Protein AF-A0A8H7UWN8-F1 (afdb_monomer_lite)

Sequence (101 aa):
MGISSNGNYSKLAEENNGFSRDRYGEIFSSFFRAAASTKAVDLGMSFETVKDHANWSQNSSTFENYYYRPRDQHARDREITQTFWRRYQEQNHIWSRSRAN

Organism: NCBI:txid64648

pLDDT: mean 72.74, std 20.0, range [33.0, 93.56]

Radius of gyration: 23.2 Å; chains: 1; bounding box: 34×25×85 Å

Secondary structure (DSSP, 8-state):
-PPP----SSTTTGGGTTS-TTTSHHHHHHHHHHHHHHHHHHTT--HHHHHHHTT--TT-SHIIIII---TTHHHHHHHHHHHHHHHHHHHHHHHHHTT--

Foldseek 3Di:
DDDDDDDDPPPVVPVVPPDDCPVCVVVVVLQVQLVVLQVCVVVPDDPVVSCVVVVHDPPDCCCVPRRHDHPPPVVVVVVVVVVVVVVVVVVVVVVVVVVVD

Structure (mmCIF, N/CA/C/O backbone):
data_AF-A0A8H7UWN8-F1
#
_entry.id   AF-A0A8H7UWN8-F1
#
loop_
_atom_site.group_PDB
_atom_site.id
_atom_site.type_symbol
_atom_site.label_atom_id
_atom_site.label_alt_id
_atom_site.label_comp_id
_atom_site.label_asym_id
_atom_site.label_entity_id
_atom_site.label_seq_id
_atom_site.pdbx_PDB_ins_code
_atom_site.Cartn_x
_atom_site.Cartn_y
_atom_site.Cartn_z
_atom_site.occupancy
_atom_site.B_iso_or_equiv
_atom_site.auth_seq_id
_atom_site.auth_comp_id
_atom_site.auth_asym_id
_atom_site.auth_atom_id
_atom_site.pdbx_PDB_model_num
ATOM 1 N N . MET A 1 1 ? -15.290 -9.315 37.681 1.00 33.00 1 MET A N 1
ATOM 2 C CA . MET A 1 1 ? -14.356 -10.462 37.649 1.00 33.00 1 MET A CA 1
ATOM 3 C C . MET A 1 1 ? -13.844 -10.581 36.227 1.00 33.00 1 MET A C 1
ATOM 5 O O . MET A 1 1 ? -14.655 -10.591 35.311 1.00 33.00 1 MET A O 1
ATOM 9 N N . GLY A 1 2 ? -12.526 -10.456 36.067 1.00 34.38 2 GLY A N 1
ATOM 10 C CA . GLY A 1 2 ? -11.849 -10.175 34.801 1.00 34.38 2 GLY A CA 1
ATOM 11 C C . GLY A 1 2 ? -11.762 -11.370 33.854 1.00 34.38 2 GLY A C 1
ATOM 12 O O . GLY A 1 2 ? -11.823 -12.524 34.265 1.00 34.38 2 GLY A O 1
ATOM 13 N N . ILE A 1 3 ? -11.637 -11.029 32.577 1.00 33.44 3 ILE A N 1
ATOM 14 C CA . ILE A 1 3 ? -11.629 -11.904 31.408 1.00 33.44 3 ILE A CA 1
ATOM 15 C C . ILE A 1 3 ? -10.360 -12.767 31.424 1.00 33.44 3 ILE A C 1
ATOM 17 O O . ILE A 1 3 ? -9.246 -12.248 31.448 1.00 33.44 3 ILE A O 1
ATOM 21 N N . SER A 1 4 ? -10.546 -14.087 31.405 1.00 36.12 4 SER A N 1
ATOM 22 C CA . SER A 1 4 ? -9.493 -15.072 31.155 1.00 36.12 4 SER A CA 1
ATOM 23 C C . SER A 1 4 ? -9.163 -15.079 29.662 1.00 36.12 4 SER A C 1
ATOM 25 O O . SER A 1 4 ? -10.051 -15.296 28.839 1.00 36.12 4 SER A O 1
ATOM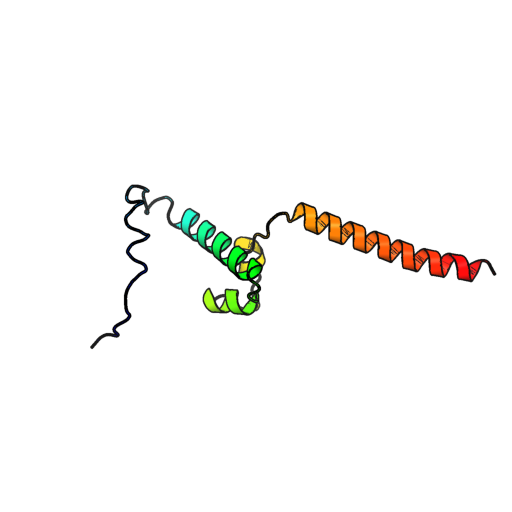 27 N N . SER A 1 5 ? -7.898 -14.856 29.304 1.00 37.81 5 SER A N 1
ATOM 28 C CA . SER A 1 5 ? -7.395 -15.206 27.976 1.00 37.81 5 SER A CA 1
ATOM 29 C C . SER A 1 5 ? -6.082 -15.966 28.123 1.00 37.81 5 SER A C 1
ATOM 31 O O . SER A 1 5 ? -5.146 -15.526 28.789 1.00 37.81 5 SER A O 1
ATOM 33 N N . ASN A 1 6 ? -6.112 -17.178 27.573 1.00 34.12 6 ASN A N 1
ATOM 34 C CA . ASN A 1 6 ? -5.080 -18.196 27.641 1.00 34.12 6 ASN A CA 1
ATOM 35 C C . ASN A 1 6 ? -3.762 -17.730 27.022 1.00 34.12 6 ASN A C 1
ATOM 37 O O . ASN A 1 6 ? -3.730 -16.970 26.057 1.00 34.12 6 ASN A O 1
ATOM 41 N N . GLY A 1 7 ? -2.682 -18.228 27.621 1.00 47.28 7 GLY A N 1
ATOM 42 C CA . GLY A 1 7 ? -1.313 -17.855 27.328 1.00 47.28 7 GLY A CA 1
ATOM 43 C C . GLY A 1 7 ? -0.741 -18.382 26.013 1.00 47.28 7 GLY A C 1
ATOM 44 O O . GLY A 1 7 ? -1.408 -19.033 25.213 1.00 47.28 7 GLY A O 1
ATOM 45 N N . ASN A 1 8 ? 0.563 -18.109 25.898 1.00 40.34 8 ASN A N 1
ATOM 46 C CA . ASN A 1 8 ? 1.520 -18.474 24.845 1.00 40.34 8 ASN A CA 1
ATOM 47 C C . ASN A 1 8 ? 1.979 -17.357 23.894 1.00 40.34 8 ASN A C 1
ATOM 49 O O . ASN A 1 8 ? 2.284 -17.623 22.738 1.00 40.34 8 ASN A O 1
ATOM 53 N N . TYR A 1 9 ? 2.185 -16.140 24.408 1.00 38.53 9 TYR A N 1
ATOM 54 C CA . TYR A 1 9 ? 3.128 -15.188 23.787 1.00 38.53 9 TYR A CA 1
ATOM 55 C C . TYR A 1 9 ? 4.330 -14.837 24.680 1.00 38.53 9 TYR A C 1
ATOM 57 O O . TYR A 1 9 ? 5.284 -14.219 24.218 1.00 38.53 9 TYR A O 1
ATOM 65 N N . SER A 1 10 ? 4.334 -15.270 25.944 1.00 42.28 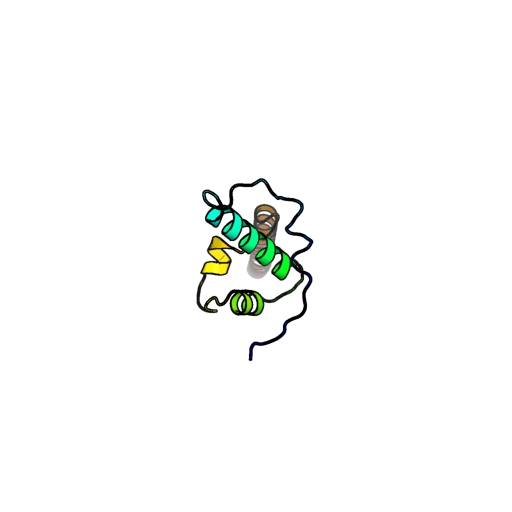10 SER A N 1
ATOM 66 C CA . SER A 1 10 ? 5.378 -14.940 26.922 1.00 42.28 10 SER A CA 1
ATOM 67 C C . SER A 1 10 ? 6.685 -15.719 26.734 1.00 42.28 10 SER A C 1
ATOM 69 O O . SER A 1 10 ? 7.738 -15.213 27.099 1.00 42.28 10 SER A O 1
ATOM 71 N N . LYS A 1 11 ? 6.661 -16.903 26.108 1.00 40.69 11 LYS A N 1
ATOM 72 C CA . LYS A 1 11 ? 7.847 -17.778 26.041 1.00 40.69 11 LYS A CA 1
ATOM 73 C C . LYS A 1 11 ? 8.843 -17.438 24.922 1.00 4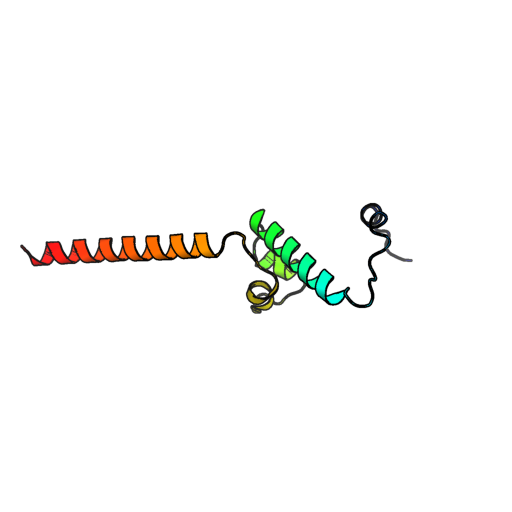0.69 11 LYS A C 1
ATOM 75 O O . LYS A 1 11 ? 9.991 -17.847 24.994 1.00 40.69 11 LYS A O 1
ATOM 80 N N . LEU A 1 12 ? 8.440 -16.654 23.918 1.00 43.31 12 LEU A N 1
ATOM 81 C CA . LEU A 1 12 ? 9.353 -16.155 22.874 1.00 43.31 12 LEU A CA 1
ATOM 82 C C . LEU A 1 12 ? 10.028 -14.826 23.262 1.00 43.31 12 LEU A C 1
ATOM 84 O O . LEU A 1 12 ? 10.903 -14.344 22.547 1.00 43.31 12 LEU A O 1
ATOM 88 N N . ALA A 1 13 ? 9.616 -14.222 24.381 1.00 43.97 13 ALA A N 1
ATOM 89 C CA . ALA A 1 13 ? 10.121 -12.930 24.838 1.00 43.97 13 ALA A CA 1
ATOM 90 C C . ALA A 1 13 ? 11.267 -13.043 25.863 1.00 43.97 13 ALA A C 1
ATOM 92 O O . ALA A 1 13 ? 11.988 -12.067 26.057 1.00 43.97 13 ALA A O 1
ATOM 93 N N . GLU A 1 14 ? 11.457 -14.203 26.502 1.00 44.84 14 GLU A N 1
ATOM 94 C CA . GLU A 1 14 ? 12.419 -14.371 27.605 1.00 44.84 14 GLU A CA 1
ATOM 95 C C . GLU A 1 14 ? 13.879 -14.561 27.149 1.00 44.84 14 GLU A C 1
ATOM 97 O O . GLU A 1 14 ? 14.792 -14.247 27.909 1.00 44.84 14 GLU A O 1
ATOM 102 N N . GLU A 1 15 ? 14.139 -14.973 25.901 1.00 42.53 15 GLU A N 1
ATOM 103 C CA . GLU A 1 15 ? 15.515 -15.192 25.404 1.00 42.53 15 GLU A CA 1
ATOM 104 C C . GLU A 1 15 ? 16.250 -13.912 24.953 1.00 42.53 15 GLU A C 1
ATOM 106 O O . GLU A 1 15 ? 17.443 -13.959 24.672 1.00 42.53 15 GLU A O 1
ATOM 111 N N . ASN A 1 16 ? 15.598 -12.741 24.946 1.00 44.00 16 ASN A N 1
ATOM 112 C CA . ASN A 1 16 ? 16.211 -11.468 24.520 1.00 44.00 16 ASN A CA 1
ATOM 113 C C . ASN A 1 16 ? 16.415 -10.464 25.676 1.00 44.00 16 ASN A C 1
ATOM 115 O O . ASN A 1 16 ? 16.390 -9.245 25.475 1.00 44.00 16 ASN A O 1
ATOM 119 N N . ASN A 1 17 ? 16.615 -10.973 26.897 1.00 47.84 17 ASN A N 1
ATOM 120 C CA . ASN A 1 17 ? 16.661 -10.240 28.173 1.00 47.84 17 ASN A CA 1
ATOM 121 C C . ASN A 1 17 ? 17.914 -9.352 28.392 1.00 47.84 17 ASN A C 1
ATOM 123 O O . ASN A 1 17 ? 18.552 -9.389 29.442 1.00 47.84 17 ASN A O 1
ATOM 127 N N . GLY A 1 18 ? 18.266 -8.505 27.421 1.00 45.31 18 GLY A N 1
ATOM 128 C CA . GLY A 1 18 ? 19.345 -7.520 27.582 1.00 45.31 18 GLY A CA 1
ATOM 129 C C . GLY A 1 18 ? 19.233 -6.246 26.744 1.00 45.31 18 GLY A C 1
ATOM 130 O O . GLY A 1 18 ? 20.063 -5.351 26.890 1.00 45.31 18 GLY A O 1
ATOM 131 N N . PHE A 1 19 ? 18.232 -6.120 25.867 1.00 49.09 19 PHE A N 1
ATOM 132 C CA . PHE A 1 19 ? 18.137 -4.967 24.972 1.00 49.09 19 PHE A CA 1
ATOM 133 C C . PHE A 1 19 ? 17.255 -3.864 25.585 1.00 49.09 19 PHE A C 1
ATOM 135 O O . PHE A 1 19 ? 16.036 -4.006 25.655 1.00 49.09 19 PHE A O 1
ATOM 142 N N . SER A 1 20 ? 17.888 -2.785 26.070 1.00 46.44 20 SER A N 1
ATOM 143 C CA . SER A 1 20 ? 17.255 -1.627 26.735 1.00 46.44 20 SER A CA 1
ATOM 144 C C . SER A 1 20 ? 16.026 -1.126 25.959 1.00 46.44 20 SER A C 1
ATOM 146 O O . SER A 1 20 ? 16.118 -0.581 24.856 1.00 46.44 20 SER A O 1
ATOM 148 N N . ARG A 1 21 ? 14.858 -1.354 26.567 1.00 52.88 21 ARG A N 1
ATOM 149 C CA . ARG A 1 21 ? 13.502 -1.147 26.030 1.00 52.88 21 ARG A CA 1
ATOM 150 C C . ARG A 1 21 ? 13.096 0.329 25.952 1.00 52.88 21 ARG A C 1
ATOM 152 O O . ARG A 1 21 ? 12.111 0.674 25.312 1.00 52.88 21 ARG A O 1
ATOM 159 N N . ASP A 1 22 ? 13.865 1.183 26.600 1.00 56.78 22 ASP A N 1
ATOM 160 C CA . ASP A 1 22 ? 13.492 2.506 27.088 1.00 56.78 22 ASP A CA 1
ATOM 161 C C . ASP A 1 22 ? 14.086 3.648 26.246 1.00 56.78 22 ASP A C 1
ATOM 163 O O . ASP A 1 22 ? 13.550 4.750 26.251 1.00 56.78 22 ASP A O 1
ATOM 167 N N . ARG A 1 23 ? 15.121 3.378 25.433 1.00 52.12 23 ARG A N 1
ATOM 168 C CA . ARG A 1 23 ? 15.686 4.361 24.479 1.00 52.12 23 ARG A CA 1
ATOM 169 C C . ARG A 1 23 ? 15.480 4.033 23.004 1.00 52.12 23 ARG A C 1
ATOM 171 O O . ARG A 1 23 ? 15.543 4.927 22.171 1.00 52.12 23 ARG A O 1
ATOM 178 N N . TYR A 1 24 ? 15.203 2.773 22.679 1.00 50.66 24 TYR A N 1
ATOM 179 C CA . TYR A 1 24 ? 15.013 2.320 21.297 1.00 50.66 24 TYR A CA 1
ATOM 180 C C . TYR A 1 24 ? 13.651 1.655 21.061 1.00 50.66 24 TYR A C 1
ATOM 182 O O . TYR A 1 24 ? 13.366 1.225 19.943 1.00 50.66 24 TYR A O 1
ATOM 190 N N . GLY A 1 25 ? 12.791 1.586 22.084 1.00 58.59 25 GLY A N 1
ATOM 191 C CA . GLY A 1 25 ? 11.502 0.892 22.015 1.00 58.59 25 GLY A CA 1
ATOM 192 C C . GLY A 1 25 ? 10.591 1.394 20.893 1.00 58.59 25 GLY A C 1
ATOM 193 O O . GLY A 1 25 ? 9.944 0.591 20.223 1.00 58.59 25 GLY A O 1
ATOM 194 N N . GLU A 1 26 ? 10.595 2.699 20.618 1.00 60.34 26 GLU A N 1
ATOM 195 C CA . GLU A 1 26 ? 9.769 3.305 19.564 1.00 60.34 26 GLU A CA 1
ATOM 196 C C . GLU A 1 26 ? 10.255 2.949 18.150 1.00 60.34 26 GLU A C 1
ATOM 198 O O . GLU A 1 26 ? 9.456 2.593 17.275 1.00 60.34 26 GLU A O 1
ATOM 203 N N . ILE A 1 27 ? 11.575 2.975 17.941 1.00 65.75 27 ILE A N 1
ATOM 204 C CA . ILE A 1 27 ? 12.205 2.646 16.655 1.00 65.75 27 ILE A CA 1
ATOM 205 C C . ILE A 1 27 ? 12.012 1.157 16.350 1.00 65.75 27 ILE A C 1
ATOM 207 O O . ILE A 1 27 ? 11.587 0.794 15.251 1.00 65.75 27 ILE A O 1
ATOM 211 N N . PHE A 1 28 ? 12.245 0.290 17.340 1.00 71.00 28 PHE A N 1
ATOM 212 C CA . PHE A 1 28 ? 12.051 -1.152 17.181 1.00 71.00 28 PHE A CA 1
ATOM 213 C C . PHE A 1 28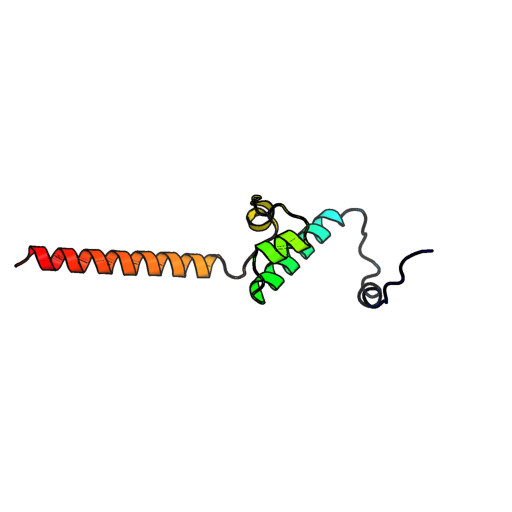 ? 10.577 -1.515 16.974 1.00 71.00 28 PHE A C 1
ATOM 215 O O . PHE A 1 28 ? 10.273 -2.322 16.097 1.00 71.00 28 PHE A O 1
ATOM 222 N N . SER A 1 29 ? 9.648 -0.890 17.706 1.00 76.69 29 SER A N 1
ATOM 223 C CA . SER A 1 29 ? 8.203 -1.106 17.530 1.00 76.69 29 SER A CA 1
ATOM 224 C C . SER A 1 29 ? 7.748 -0.783 16.104 1.00 76.69 29 SER A C 1
ATOM 226 O O . SER A 1 29 ? 7.047 -1.580 15.475 1.00 76.69 29 SER A O 1
ATOM 228 N N . SER A 1 30 ? 8.204 0.344 15.552 1.00 78.81 30 SER A N 1
ATOM 229 C CA . SER A 1 30 ? 7.861 0.759 14.187 1.00 78.81 30 SER A CA 1
ATOM 230 C C . SER A 1 30 ? 8.417 -0.205 13.136 1.00 78.81 30 SER A C 1
ATOM 232 O O . SER A 1 30 ? 7.713 -0.575 12.195 1.00 78.81 30 SER A O 1
ATOM 234 N N . PHE A 1 31 ? 9.652 -0.678 13.330 1.00 82.81 31 PHE A N 1
ATOM 235 C CA . PHE A 1 31 ? 10.278 -1.664 12.450 1.00 82.81 31 PHE A CA 1
ATOM 236 C C . PHE A 1 31 ? 9.537 -3.009 12.456 1.00 82.81 31 PHE A C 1
ATOM 238 O O . PHE A 1 31 ? 9.236 -3.548 11.390 1.00 82.81 31 PHE A O 1
ATOM 245 N N . PHE A 1 32 ? 9.177 -3.534 13.632 1.00 85.00 32 PHE A N 1
ATOM 246 C CA . PHE A 1 32 ? 8.418 -4.785 13.730 1.00 85.00 32 PHE A CA 1
ATOM 247 C C . PHE A 1 32 ? 7.023 -4.666 13.124 1.00 85.00 32 PHE A C 1
ATOM 249 O O . PHE A 1 32 ? 6.597 -5.569 12.405 1.00 85.00 32 PHE A O 1
ATOM 256 N N . ARG A 1 33 ? 6.331 -3.542 13.352 1.00 84.88 33 ARG A N 1
ATOM 257 C CA . ARG A 1 33 ? 5.039 -3.265 12.710 1.00 84.88 33 ARG A CA 1
ATOM 258 C C . ARG A 1 33 ? 5.165 -3.271 11.193 1.00 84.88 33 ARG A C 1
ATOM 260 O O . ARG A 1 33 ? 4.309 -3.855 10.535 1.00 84.88 33 ARG A O 1
ATOM 267 N N . ALA A 1 34 ? 6.232 -2.687 10.646 1.00 85.50 34 ALA A N 1
ATOM 268 C CA . ALA A 1 34 ? 6.466 -2.666 9.207 1.00 85.50 34 ALA A CA 1
ATOM 269 C C . ALA A 1 34 ? 6.780 -4.063 8.639 1.00 85.50 34 ALA A C 1
ATOM 271 O O . ALA A 1 34 ? 6.205 -4.492 7.634 1.00 85.50 34 ALA A O 1
ATOM 272 N N . ALA A 1 35 ? 7.649 -4.816 9.316 1.00 87.44 35 ALA A N 1
ATOM 273 C CA . ALA A 1 35 ? 7.996 -6.178 8.919 1.00 87.44 35 ALA A CA 1
ATOM 274 C C . ALA A 1 35 ? 6.780 -7.122 8.969 1.00 87.44 35 ALA A C 1
ATOM 276 O O . ALA A 1 35 ? 6.531 -7.856 8.012 1.00 87.44 35 ALA A O 1
ATOM 277 N N . ALA A 1 36 ? 5.992 -7.069 10.048 1.00 88.44 36 ALA A N 1
ATOM 278 C CA . ALA A 1 36 ? 4.783 -7.874 10.210 1.00 88.44 36 ALA A CA 1
ATOM 279 C C . ALA A 1 36 ? 3.707 -7.504 9.179 1.00 88.44 36 ALA A C 1
ATOM 281 O O . ALA A 1 36 ? 3.146 -8.386 8.534 1.00 88.44 36 ALA A O 1
ATOM 282 N N . SER A 1 37 ? 3.482 -6.205 8.970 1.00 88.62 37 SER A N 1
ATOM 283 C CA . SER A 1 37 ? 2.576 -5.663 7.949 1.00 88.62 37 SER A CA 1
ATOM 284 C C . SER A 1 37 ? 2.915 -6.159 6.547 1.00 88.62 37 SER A C 1
ATOM 286 O O . SER A 1 37 ? 2.055 -6.653 5.825 1.00 88.62 37 SER A O 1
ATOM 288 N N . THR A 1 38 ? 4.192 -6.074 6.176 1.00 89.44 38 THR A N 1
ATOM 289 C CA . THR A 1 38 ? 4.671 -6.552 4.876 1.00 89.44 38 THR A CA 1
ATOM 290 C C . THR A 1 38 ? 4.472 -8.059 4.749 1.00 89.44 38 THR A C 1
ATOM 292 O O . THR A 1 38 ? 3.950 -8.530 3.744 1.00 89.44 38 THR A O 1
ATOM 295 N N . LYS A 1 39 ? 4.815 -8.825 5.794 1.00 89.31 39 LYS A N 1
ATOM 296 C CA . LYS A 1 39 ? 4.660 -10.282 5.781 1.00 89.31 39 LYS A CA 1
ATOM 297 C C . LYS A 1 39 ? 3.197 -10.716 5.671 1.00 89.31 39 LYS A C 1
ATOM 299 O O . LYS A 1 39 ? 2.917 -11.697 4.993 1.00 89.31 39 LYS A O 1
ATOM 304 N N . ALA A 1 40 ? 2.280 -10.003 6.318 1.00 89.25 40 ALA A N 1
ATOM 305 C CA . ALA A 1 40 ? 0.844 -10.235 6.216 1.00 89.25 40 ALA A CA 1
ATOM 306 C C . ALA A 1 40 ? 0.339 -10.087 4.774 1.00 89.25 40 ALA A C 1
ATOM 308 O O . ALA A 1 40 ? -0.371 -10.960 4.275 1.00 89.25 40 ALA A O 1
ATOM 309 N N . VAL A 1 41 ? 0.760 -9.020 4.092 1.00 89.69 41 VAL A N 1
ATOM 310 C CA . VAL A 1 41 ? 0.443 -8.805 2.674 1.00 89.69 41 VAL A CA 1
ATOM 311 C C . VAL A 1 41 ? 1.070 -9.882 1.796 1.00 89.69 41 VAL A C 1
ATOM 313 O O . VAL A 1 41 ? 0.396 -10.419 0.923 1.00 89.69 41 VAL A O 1
ATOM 316 N N . ASP A 1 42 ? 2.335 -10.239 2.035 1.00 88.06 42 ASP A N 1
ATOM 317 C CA . ASP A 1 42 ? 3.020 -11.298 1.279 1.00 88.06 42 ASP A CA 1
ATOM 318 C C . ASP A 1 42 ? 2.317 -12.663 1.418 1.00 88.06 42 ASP A C 1
ATOM 320 O O . ASP A 1 42 ? 2.433 -13.513 0.538 1.00 88.06 42 ASP A O 1
ATOM 324 N N . LEU A 1 43 ? 1.587 -12.885 2.516 1.00 91.25 43 LEU A N 1
ATOM 325 C CA . LEU A 1 43 ? 0.754 -14.071 2.741 1.00 91.25 43 LEU A CA 1
ATOM 326 C C . LEU A 1 43 ? -0.650 -13.961 2.116 1.00 91.25 43 LEU A C 1
ATOM 328 O O . LEU A 1 43 ? -1.451 -14.882 2.261 1.00 91.25 43 LEU A O 1
ATOM 332 N N . GLY A 1 44 ? -0.949 -12.865 1.417 1.00 90.62 44 GLY A N 1
ATOM 333 C CA . GLY A 1 44 ? -2.203 -12.652 0.695 1.00 90.62 44 GLY A CA 1
ATOM 334 C C . GLY A 1 44 ? -3.290 -11.923 1.485 1.00 90.62 44 GLY A C 1
ATOM 335 O O . GLY A 1 44 ? -4.426 -11.871 1.019 1.00 90.62 44 GLY A O 1
ATOM 336 N N . MET A 1 45 ? -2.987 -11.358 2.660 1.00 92.50 45 MET A N 1
ATOM 337 C CA . MET A 1 45 ? -3.972 -10.539 3.377 1.00 92.50 45 MET A CA 1
ATOM 338 C C . MET A 1 45 ? -4.197 -9.197 2.675 1.00 92.50 45 MET A C 1
ATOM 340 O O . MET A 1 45 ? -3.247 -8.566 2.204 1.00 92.50 45 MET A O 1
ATOM 344 N N . SER A 1 46 ? -5.454 -8.740 2.635 1.00 92.31 46 SER A N 1
ATOM 345 C CA . SER A 1 46 ? -5.786 -7.436 2.055 1.00 92.31 46 SER A CA 1
ATOM 346 C C . SER A 1 46 ? -5.242 -6.295 2.910 1.00 92.31 46 SER A C 1
ATOM 348 O O . SER A 1 46 ? -5.085 -6.422 4.130 1.00 92.31 46 SER A O 1
ATOM 350 N N . PHE A 1 47 ? -4.986 -5.150 2.277 1.00 91.12 47 PHE A N 1
ATOM 351 C CA . PHE A 1 47 ? -4.571 -3.948 2.998 1.00 91.12 47 PHE A CA 1
ATOM 352 C C . PHE A 1 47 ? -5.627 -3.503 4.004 1.00 91.12 47 PHE A C 1
ATOM 354 O O . PHE A 1 47 ? -5.252 -3.067 5.091 1.00 91.12 47 PHE A O 1
ATOM 361 N N . GLU A 1 48 ? -6.919 -3.670 3.695 1.00 93.25 48 GLU A N 1
ATOM 362 C CA . GLU A 1 48 ? -7.965 -3.283 4.639 1.00 93.25 48 GLU A CA 1
ATOM 363 C C . GLU A 1 48 ? -7.901 -4.116 5.910 1.00 93.25 48 GLU A C 1
ATOM 365 O O . GLU A 1 48 ? -7.911 -3.555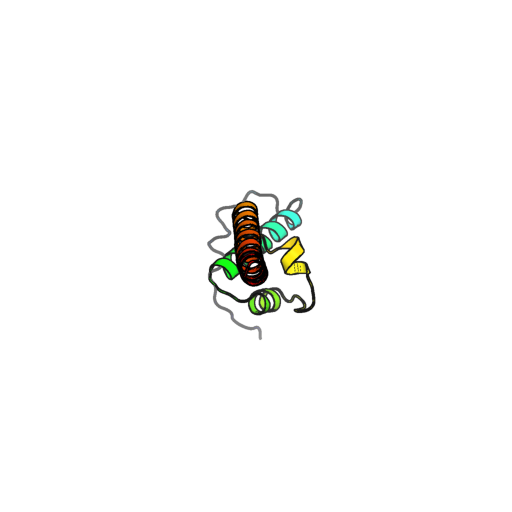 7.001 1.00 93.25 48 GLU A O 1
ATOM 370 N N . THR A 1 49 ? -7.709 -5.430 5.776 1.00 92.00 49 THR A N 1
ATOM 371 C CA . THR A 1 49 ? -7.607 -6.340 6.926 1.00 92.00 49 THR A CA 1
ATOM 372 C C . THR A 1 49 ? -6.411 -5.986 7.815 1.00 92.00 49 THR A C 1
ATOM 374 O O . THR A 1 49 ? -6.507 -6.006 9.043 1.00 92.00 49 THR A O 1
ATOM 377 N N . VAL A 1 50 ? -5.272 -5.628 7.211 1.00 91.06 50 VAL A N 1
ATOM 378 C CA . VAL A 1 50 ? -4.075 -5.219 7.963 1.00 91.06 50 VAL A CA 1
ATOM 379 C C . VAL A 1 50 ? -4.288 -3.870 8.655 1.00 91.06 50 VAL A C 1
ATOM 381 O O . VAL A 1 50 ? -3.894 -3.708 9.813 1.00 91.06 50 VAL A O 1
ATOM 384 N N . LYS A 1 51 ? -4.941 -2.914 7.985 1.00 92.12 51 LYS A N 1
ATOM 385 C CA . LYS A 1 51 ? -5.301 -1.616 8.571 1.00 92.12 51 LYS A CA 1
ATOM 386 C C . LYS A 1 51 ? -6.298 -1.768 9.721 1.00 92.12 51 LYS A C 1
ATOM 388 O O . LYS A 1 51 ? -6.068 -1.171 10.770 1.00 92.12 51 LYS A O 1
ATOM 393 N N . ASP A 1 52 ? -7.314 -2.617 9.583 1.00 93.56 52 ASP A N 1
ATOM 394 C CA . ASP A 1 52 ? -8.293 -2.897 10.641 1.00 93.56 52 ASP A CA 1
ATOM 395 C C . ASP A 1 52 ? -7.618 -3.514 11.872 1.00 93.56 52 ASP A C 1
ATOM 397 O O . ASP A 1 52 ? -7.842 -3.066 12.997 1.00 93.56 52 ASP A O 1
ATOM 401 N N . HIS A 1 53 ? -6.713 -4.480 11.671 1.00 88.88 53 HIS A N 1
ATOM 402 C CA . HIS A 1 53 ? -5.943 -5.082 12.764 1.00 88.88 53 HIS A CA 1
ATOM 403 C C . HIS A 1 53 ? -5.073 -4.058 13.511 1.00 88.88 53 HIS A C 1
ATOM 405 O O . HIS A 1 53 ? -4.945 -4.110 14.735 1.00 88.88 53 HIS A O 1
ATOM 411 N N . ALA A 1 54 ? -4.475 -3.118 12.778 1.00 86.31 54 ALA A N 1
ATOM 412 C CA . ALA A 1 54 ? -3.637 -2.063 13.337 1.00 86.31 54 ALA A CA 1
ATOM 413 C C . ALA A 1 54 ? -4.430 -0.845 13.854 1.00 86.31 54 ALA A C 1
ATOM 415 O O . ALA A 1 54 ? -3.814 0.093 14.370 1.00 86.31 54 ALA A O 1
ATOM 416 N N . ASN A 1 55 ? -5.764 -0.861 13.739 1.00 89.75 55 ASN A N 1
ATOM 417 C CA . ASN A 1 55 ? -6.660 0.258 14.034 1.00 89.75 55 ASN A CA 1
ATOM 418 C C . ASN A 1 55 ? -6.294 1.543 13.261 1.00 89.75 55 ASN A C 1
ATOM 420 O O . ASN A 1 55 ? -6.294 2.654 13.800 1.00 89.75 55 ASN A O 1
ATOM 424 N N . TRP A 1 56 ? -5.928 1.387 11.990 1.00 90.06 56 TRP A N 1
ATOM 425 C CA . TRP A 1 56 ? -5.700 2.490 11.065 1.00 90.06 56 TRP A CA 1
ATOM 426 C C . TRP A 1 56 ? -6.947 2.786 10.244 1.00 90.06 56 TRP A C 1
ATOM 428 O O . TRP A 1 56 ? -7.688 1.893 9.849 1.00 90.06 56 TRP A O 1
ATOM 438 N N . SER A 1 57 ? -7.145 4.067 9.933 1.00 91.62 57 SER A N 1
ATOM 439 C CA . SER A 1 57 ? -8.183 4.473 8.991 1.00 91.62 57 SER A CA 1
ATOM 440 C C . SER A 1 57 ? -7.903 3.887 7.609 1.00 91.62 57 SER A C 1
ATOM 442 O O . SER A 1 57 ? -6.798 4.034 7.081 1.00 91.62 57 SER A O 1
ATOM 444 N N . GLN A 1 58 ? -8.933 3.310 6.994 1.00 90.75 58 GLN A N 1
ATOM 445 C CA . GLN A 1 58 ? -8.882 2.805 5.620 1.00 90.75 58 GLN A CA 1
ATOM 446 C C . GLN A 1 58 ? -8.536 3.902 4.607 1.00 90.75 58 GLN A C 1
ATOM 448 O O . GLN A 1 58 ? -7.821 3.658 3.636 1.00 90.75 58 GLN A O 1
ATOM 453 N N . ASN A 1 59 ? -8.947 5.136 4.904 1.00 93.06 59 ASN A N 1
ATOM 454 C CA . ASN A 1 59 ? -8.702 6.308 4.068 1.00 93.06 59 ASN A CA 1
ATOM 455 C C . ASN A 1 59 ? -7.320 6.939 4.301 1.00 93.06 59 ASN A C 1
ATOM 457 O O . ASN A 1 59 ? -6.976 7.915 3.639 1.00 93.06 59 ASN A O 1
ATOM 461 N N . SER A 1 60 ? -6.538 6.433 5.260 1.00 90.62 60 SER A N 1
ATOM 462 C CA . SER A 1 60 ? -5.187 6.930 5.515 1.00 90.62 60 SER A CA 1
ATOM 463 C C . SER A 1 60 ? -4.153 6.194 4.668 1.00 90.62 60 SER A C 1
ATOM 465 O O . SER A 1 60 ? -4.225 4.975 4.514 1.00 90.62 60 SER A O 1
ATOM 467 N N . SER A 1 61 ? -3.139 6.935 4.213 1.00 90.44 61 SER A N 1
ATOM 468 C CA . SER A 1 61 ? -1.932 6.412 3.562 1.00 90.44 61 SER A CA 1
ATOM 469 C C . SER A 1 61 ? -0.811 6.049 4.550 1.00 90.44 61 SER A C 1
ATOM 471 O O . SER A 1 61 ? 0.318 5.766 4.148 1.00 90.44 61 SER A O 1
ATOM 473 N N . THR A 1 62 ? -1.077 6.082 5.866 1.00 88.38 62 THR A N 1
ATOM 474 C CA . THR A 1 62 ? -0.079 5.772 6.909 1.00 88.38 62 THR A CA 1
ATOM 475 C C . THR A 1 62 ? 0.548 4.393 6.716 1.00 88.38 62 THR A C 1
ATOM 477 O O . THR A 1 62 ? 1.758 4.237 6.884 1.00 88.38 62 THR A O 1
ATOM 480 N N . PHE A 1 63 ? -0.266 3.398 6.365 1.00 88.44 63 PHE A N 1
ATOM 481 C CA . PHE A 1 63 ? 0.198 2.036 6.137 1.00 88.44 63 PHE A CA 1
ATOM 482 C C . PHE A 1 63 ? 1.181 1.984 4.970 1.00 88.44 63 PHE A C 1
ATOM 484 O O . PHE A 1 63 ? 2.310 1.534 5.139 1.00 88.44 63 PHE A O 1
ATOM 491 N N . GLU A 1 64 ? 0.770 2.513 3.823 1.00 90.44 64 GLU A N 1
ATOM 492 C CA . GLU A 1 64 ? 1.509 2.516 2.566 1.00 90.44 64 GLU A CA 1
ATOM 493 C C . GLU A 1 64 ? 2.831 3.278 2.687 1.00 90.44 64 GLU A C 1
ATOM 495 O O . GLU A 1 64 ? 3.849 2.828 2.171 1.00 90.44 64 GLU A O 1
ATOM 500 N N . ASN A 1 65 ? 2.828 4.404 3.403 1.00 89.31 65 ASN A N 1
ATOM 501 C CA . ASN A 1 65 ? 3.992 5.283 3.494 1.00 89.31 65 ASN A CA 1
ATOM 502 C C . ASN A 1 65 ? 5.035 4.819 4.518 1.00 89.31 65 ASN A C 1
ATOM 504 O O . ASN A 1 65 ? 6.231 5.023 4.307 1.00 89.31 65 ASN A O 1
ATOM 508 N N . TYR A 1 66 ? 4.610 4.237 5.645 1.00 86.44 66 TYR A N 1
ATOM 509 C CA . TYR A 1 66 ? 5.517 3.982 6.772 1.00 86.44 66 TYR A CA 1
ATOM 510 C C . TYR A 1 66 ? 5.723 2.500 7.084 1.00 86.44 66 TYR A C 1
ATOM 512 O O . TYR A 1 66 ? 6.822 2.117 7.500 1.00 86.44 66 TYR A O 1
ATOM 520 N N . TYR A 1 67 ? 4.707 1.662 6.873 1.00 87.31 67 TYR A N 1
ATOM 521 C CA . TYR A 1 67 ? 4.687 0.287 7.380 1.00 87.31 67 TYR A CA 1
ATOM 522 C C . TYR A 1 67 ? 4.709 -0.776 6.280 1.00 87.31 67 TYR A C 1
ATOM 524 O O . TYR A 1 67 ? 5.228 -1.868 6.496 1.00 87.31 67 TYR A O 1
ATOM 532 N N . TYR A 1 68 ? 4.214 -0.475 5.088 1.00 90.00 68 TYR A N 1
ATOM 533 C CA . TYR A 1 68 ? 4.276 -1.391 3.963 1.00 90.00 68 TYR A CA 1
ATOM 534 C C . TYR A 1 68 ? 5.609 -1.239 3.224 1.00 90.00 68 TYR A C 1
ATOM 536 O O . TYR A 1 68 ? 5.903 -0.193 2.650 1.00 90.00 68 TYR A O 1
ATOM 544 N N . ARG A 1 69 ? 6.444 -2.283 3.257 1.00 86.62 69 ARG A N 1
ATOM 545 C CA . ARG A 1 69 ? 7.774 -2.297 2.629 1.00 86.62 69 ARG A CA 1
ATOM 546 C C . ARG A 1 69 ? 7.976 -3.580 1.823 1.00 86.62 69 ARG A C 1
ATOM 548 O O . ARG A 1 69 ? 8.686 -4.476 2.284 1.00 86.62 69 ARG A O 1
ATOM 555 N N . PRO A 1 70 ? 7.357 -3.699 0.634 1.00 82.31 70 PRO A N 1
ATOM 556 C CA . PRO A 1 70 ? 7.506 -4.886 -0.197 1.00 82.31 70 PRO A CA 1
ATOM 557 C C . PRO A 1 70 ? 8.976 -5.111 -0.561 1.00 82.31 70 PRO A C 1
ATOM 559 O O . PRO A 1 70 ? 9.718 -4.170 -0.853 1.00 82.31 70 PRO A O 1
ATOM 562 N N . ARG A 1 71 ? 9.400 -6.378 -0.558 1.00 79.81 71 ARG A N 1
ATOM 563 C CA . ARG A 1 71 ? 10.739 -6.747 -1.027 1.00 79.81 71 ARG A CA 1
ATOM 564 C C . ARG A 1 71 ? 10.879 -6.445 -2.519 1.00 79.81 71 ARG A C 1
ATOM 566 O O . ARG 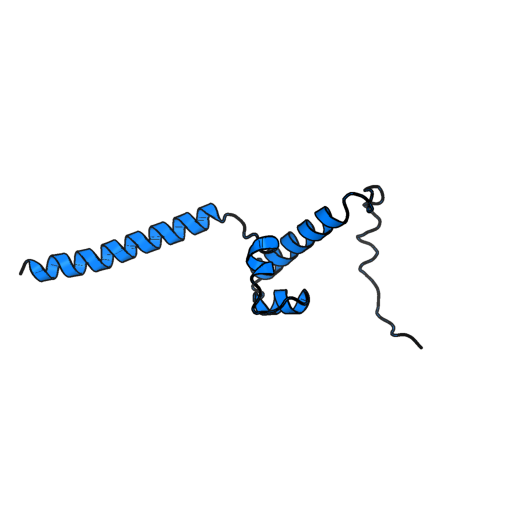A 1 71 ? 9.913 -6.547 -3.274 1.00 79.81 71 ARG A O 1
ATOM 573 N N . ASP A 1 72 ? 12.094 -6.077 -2.918 1.00 79.38 72 ASP A N 1
ATOM 574 C CA . ASP A 1 72 ? 12.489 -5.880 -4.316 1.00 79.38 72 ASP A CA 1
ATOM 575 C C . ASP A 1 72 ? 11.633 -4.862 -5.087 1.00 79.38 72 ASP A C 1
ATOM 577 O O . ASP A 1 72 ? 11.359 -5.034 -6.276 1.00 79.38 72 ASP A O 1
ATOM 581 N N . GLN A 1 73 ? 11.241 -3.764 -4.430 1.00 77.44 73 GLN A N 1
ATOM 582 C CA . GLN A 1 73 ? 10.472 -2.677 -5.049 1.00 77.44 73 GLN A CA 1
ATOM 583 C C . GLN A 1 73 ? 11.089 -2.211 -6.379 1.00 77.44 73 GLN A C 1
ATOM 585 O O . GLN A 1 73 ? 10.391 -2.116 -7.381 1.00 77.44 73 GLN A O 1
ATOM 590 N N . HIS A 1 74 ? 12.415 -2.060 -6.441 1.00 78.25 74 HIS A N 1
ATOM 591 C CA . HIS A 1 74 ? 13.112 -1.689 -7.675 1.00 78.25 74 HIS A CA 1
ATOM 592 C C . HIS A 1 74 ? 12.970 -2.709 -8.811 1.00 78.25 74 HIS A C 1
ATOM 594 O O . HIS A 1 74 ? 12.987 -2.324 -9.978 1.00 78.25 74 HIS A O 1
ATOM 600 N N . ALA A 1 75 ? 12.865 -4.004 -8.503 1.00 79.38 75 ALA A N 1
ATOM 601 C CA . ALA A 1 75 ? 12.642 -5.025 -9.522 1.00 79.38 75 ALA A CA 1
ATOM 602 C C . ALA A 1 75 ? 11.207 -4.942 -10.061 1.00 79.38 75 ALA A C 1
ATOM 604 O O . ALA A 1 75 ? 11.010 -4.959 -11.276 1.00 79.38 75 ALA A O 1
ATOM 605 N N . ARG A 1 76 ? 10.226 -4.753 -9.169 1.00 79.75 76 ARG A N 1
ATOM 606 C CA . ARG A 1 76 ? 8.815 -4.568 -9.544 1.00 79.75 76 ARG A CA 1
ATOM 607 C C . ARG A 1 76 ? 8.606 -3.299 -10.373 1.00 79.75 76 ARG A C 1
ATOM 609 O O . ARG A 1 76 ? 7.938 -3.343 -11.401 1.00 79.75 76 ARG A O 1
ATOM 616 N N . ASP A 1 77 ? 9.247 -2.195 -9.998 1.00 81.25 77 ASP A N 1
ATOM 617 C CA . ASP A 1 77 ? 9.166 -0.930 -10.740 1.00 81.25 77 ASP A CA 1
ATOM 618 C C . ASP A 1 77 ? 9.715 -1.071 -12.167 1.00 81.25 77 ASP A C 1
ATOM 620 O O . ASP A 1 77 ? 9.145 -0.540 -13.129 1.00 81.25 77 ASP A O 1
ATOM 624 N N . ARG A 1 78 ? 10.807 -1.833 -12.329 1.00 86.62 78 ARG A N 1
ATOM 625 C CA . ARG A 1 78 ? 11.366 -2.157 -13.650 1.00 86.62 78 ARG A CA 1
ATOM 626 C C . ARG A 1 78 ? 10.385 -2.970 -14.485 1.00 86.62 78 ARG A C 1
ATOM 628 O O . ARG A 1 78 ? 10.200 -2.649 -15.655 1.00 86.62 78 ARG A O 1
ATOM 635 N N . GLU A 1 79 ? 9.757 -3.988 -13.905 1.00 88.50 79 GLU A N 1
ATOM 636 C CA . GLU A 1 79 ? 8.778 -4.833 -14.599 1.00 88.50 79 GLU A CA 1
ATOM 637 C C . GLU A 1 79 ? 7.552 -4.031 -15.061 1.00 88.50 79 GLU A C 1
ATOM 639 O O . GLU A 1 79 ? 7.131 -4.146 -16.218 1.00 88.50 79 GLU A O 1
ATOM 644 N N . ILE A 1 80 ? 7.021 -3.160 -14.197 1.00 87.62 80 ILE A N 1
ATOM 645 C CA . ILE A 1 80 ? 5.901 -2.266 -14.525 1.00 87.62 80 ILE A CA 1
ATOM 646 C C . ILE A 1 80 ? 6.284 -1.346 -15.685 1.00 87.62 80 ILE A C 1
ATOM 648 O O . ILE A 1 80 ? 5.557 -1.258 -16.677 1.00 87.62 80 ILE A O 1
ATOM 652 N N . THR A 1 81 ? 7.449 -0.704 -15.592 1.00 90.06 81 THR A N 1
ATOM 653 C CA . THR A 1 81 ? 7.944 0.218 -16.622 1.00 90.06 81 THR A CA 1
ATOM 654 C C . THR A 1 81 ? 8.137 -0.491 -17.963 1.00 90.06 81 THR A C 1
ATOM 656 O O . THR A 1 81 ? 7.699 0.008 -19.000 1.00 90.06 81 THR A O 1
ATOM 659 N N . GLN A 1 82 ? 8.743 -1.681 -17.963 1.00 91.75 82 GLN A N 1
ATOM 660 C CA . GLN A 1 82 ? 8.926 -2.480 -19.179 1.00 91.75 82 GLN A CA 1
ATOM 661 C C . GLN A 1 82 ? 7.588 -2.907 -19.789 1.00 91.75 82 GLN A C 1
ATOM 663 O O . GLN A 1 82 ? 7.397 -2.794 -21.000 1.00 91.75 82 GLN A O 1
ATOM 668 N N . THR A 1 83 ? 6.639 -3.348 -18.960 1.00 91.44 83 THR A N 1
ATOM 669 C CA . THR A 1 83 ? 5.302 -3.751 -19.414 1.00 91.44 83 THR A CA 1
ATOM 670 C C . THR A 1 83 ? 4.542 -2.578 -20.028 1.00 91.44 83 THR A C 1
ATOM 672 O O . THR A 1 83 ? 3.914 -2.738 -21.077 1.00 91.44 83 THR A O 1
ATOM 675 N N . PHE A 1 84 ? 4.620 -1.395 -19.413 1.00 93.50 84 PHE A N 1
ATOM 676 C CA . PHE A 1 84 ? 4.032 -0.170 -19.947 1.00 93.50 84 PHE A CA 1
ATOM 677 C C . PHE A 1 84 ? 4.603 0.171 -21.328 1.00 93.50 84 PHE A C 1
ATOM 679 O O . PHE A 1 84 ? 3.841 0.328 -22.284 1.00 93.50 84 PHE A O 1
ATOM 686 N N . TRP A 1 85 ? 5.933 0.215 -21.463 1.00 89.81 85 TRP A N 1
ATOM 687 C CA . TRP A 1 85 ? 6.577 0.545 -22.736 1.00 89.81 85 TRP A CA 1
ATOM 688 C C . TRP A 1 85 ? 6.282 -0.471 -23.835 1.00 89.81 85 TRP A C 1
ATOM 690 O O . TRP A 1 85 ? 6.012 -0.071 -24.968 1.00 89.81 85 TRP A O 1
ATOM 700 N N . ARG A 1 86 ? 6.259 -1.767 -23.506 1.00 89.44 86 ARG A N 1
ATOM 701 C CA . ARG A 1 86 ? 5.896 -2.821 -24.460 1.00 89.44 86 ARG A CA 1
ATOM 702 C C . ARG A 1 86 ? 4.476 -2.622 -24.994 1.00 89.44 86 ARG A C 1
ATOM 704 O O . ARG A 1 86 ? 4.282 -2.568 -26.205 1.00 89.44 86 ARG A O 1
ATOM 711 N N . ARG A 1 87 ? 3.499 -2.416 -24.101 1.00 89.38 87 ARG A N 1
ATOM 712 C CA . ARG A 1 87 ? 2.097 -2.150 -24.479 1.00 89.38 87 ARG A CA 1
ATOM 713 C C . ARG A 1 87 ? 1.951 -0.873 -25.304 1.00 89.38 87 ARG A C 1
ATOM 715 O O . ARG A 1 87 ? 1.156 -0.828 -26.240 1.00 89.38 87 ARG A O 1
ATOM 722 N N . TYR A 1 88 ? 2.714 0.165 -24.969 1.00 86.81 88 TYR A N 1
ATOM 723 C CA . TYR A 1 88 ? 2.705 1.415 -25.719 1.00 86.81 88 TYR A CA 1
ATOM 724 C C . TYR A 1 88 ? 3.222 1.214 -27.147 1.00 86.81 88 TYR A C 1
ATOM 726 O O . TYR A 1 88 ? 2.585 1.656 -28.103 1.00 86.81 88 TYR A O 1
ATOM 734 N N . GLN A 1 89 ? 4.344 0.512 -27.314 1.00 81.88 89 GLN A N 1
ATOM 735 C CA . GLN A 1 89 ? 4.862 0.173 -28.638 1.00 81.88 89 GLN A CA 1
ATOM 736 C C . GLN A 1 89 ? 3.830 -0.637 -29.428 1.00 81.88 89 GLN A C 1
ATOM 738 O O . GLN A 1 89 ? 3.566 -0.280 -30.574 1.00 81.88 89 GLN A O 1
ATOM 743 N N . GLU A 1 90 ? 3.199 -1.632 -28.793 1.00 79.44 90 GLU A N 1
ATOM 744 C CA . GLU A 1 90 ? 2.113 -2.459 -29.344 1.00 79.44 90 GLU A CA 1
ATOM 745 C C . GLU A 1 90 ? 0.970 -1.672 -29.970 1.00 79.44 90 GLU A C 1
ATOM 747 O O . GLU A 1 90 ? 0.615 -1.874 -31.134 1.00 79.44 90 GLU A O 1
ATOM 752 N N . GLN A 1 91 ? 0.448 -0.689 -29.254 1.00 73.38 91 GLN A N 1
ATOM 753 C CA . GLN A 1 91 ? -0.635 0.140 -29.777 1.00 73.38 91 GLN A CA 1
ATOM 754 C C . GLN A 1 91 ? -0.177 1.049 -30.925 1.00 73.38 91 GLN A C 1
ATOM 756 O O . GLN A 1 91 ? -0.899 1.233 -31.907 1.00 73.38 91 GLN A O 1
ATOM 761 N N . ASN A 1 92 ? 1.037 1.594 -30.840 1.00 69.44 92 ASN A N 1
ATOM 762 C CA . ASN A 1 92 ? 1.539 2.525 -31.847 1.00 69.44 92 ASN A CA 1
ATOM 763 C C . ASN A 1 92 ? 1.913 1.834 -33.166 1.00 69.44 92 ASN A C 1
ATOM 765 O O . ASN A 1 92 ? 1.679 2.403 -34.236 1.00 69.44 92 ASN A O 1
ATOM 769 N N . HIS A 1 93 ? 2.430 0.602 -33.143 1.00 59.38 93 HIS A N 1
ATOM 770 C CA . HIS A 1 93 ? 2.726 -0.118 -34.385 1.00 59.38 93 HIS A CA 1
ATOM 771 C C . HIS A 1 93 ? 1.479 -0.646 -35.111 1.00 59.38 93 HIS A C 1
ATOM 773 O O . HIS A 1 93 ? 1.515 -0.790 -36.335 1.00 59.38 93 HIS A O 1
ATOM 779 N N . ILE A 1 94 ? 0.360 -0.849 -34.405 1.00 57.00 94 ILE A N 1
ATOM 780 C CA . ILE A 1 94 ? -0.948 -1.139 -35.021 1.00 57.00 94 ILE A CA 1
ATOM 781 C C . ILE A 1 94 ? -1.452 0.090 -35.798 1.00 57.00 94 ILE A C 1
ATOM 783 O O . ILE A 1 94 ? -1.815 -0.020 -36.970 1.00 57.00 94 ILE A O 1
ATOM 787 N N . TRP A 1 95 ? -1.387 1.281 -35.195 1.00 52.62 95 TRP A N 1
ATOM 788 C CA . TRP A 1 95 ? -1.804 2.529 -35.849 1.00 52.62 95 TRP A CA 1
ATOM 789 C C . TRP A 1 95 ? -0.896 2.954 -37.010 1.00 52.62 95 TRP A C 1
ATOM 791 O O . TRP A 1 95 ? -1.371 3.518 -37.995 1.00 52.62 95 TRP A O 1
ATOM 801 N N . SER A 1 96 ? 0.400 2.646 -36.931 1.00 55.62 96 SER A N 1
ATOM 802 C CA . SER A 1 96 ? 1.375 2.986 -37.976 1.00 55.62 96 SER A CA 1
ATOM 803 C C . SER A 1 96 ? 1.169 2.181 -39.267 1.00 55.62 96 SER A C 1
ATOM 805 O O . SER A 1 96 ? 1.353 2.719 -40.355 1.00 55.62 96 SER A O 1
ATOM 807 N N . ARG A 1 97 ? 0.746 0.909 -39.173 1.00 53.75 97 ARG A N 1
ATOM 808 C CA . ARG A 1 97 ? 0.465 0.061 -40.351 1.00 53.75 97 ARG A CA 1
ATOM 809 C C . ARG A 1 97 ? -0.854 0.407 -41.042 1.00 53.75 97 ARG A C 1
ATOM 811 O O . ARG A 1 97 ? -0.934 0.303 -42.258 1.00 53.75 97 ARG A O 1
ATOM 818 N N . SER A 1 98 ? -1.864 0.861 -40.297 1.00 54.16 98 SER A N 1
ATOM 819 C CA . SER A 1 98 ? -3.173 1.232 -40.861 1.00 54.16 98 SER A CA 1
ATOM 820 C C . SER A 1 98 ? -3.154 2.526 -41.688 1.00 54.16 98 SER A C 1
ATOM 822 O O . SER A 1 98 ? -4.127 2.802 -42.379 1.00 54.16 98 SER A O 1
ATOM 824 N N . ARG A 1 99 ? -2.085 3.331 -41.599 1.00 50.88 99 ARG A N 1
ATOM 825 C CA . ARG A 1 99 ? -1.907 4.589 -42.350 1.00 50.88 99 ARG A CA 1
ATOM 826 C C . ARG A 1 99 ? -1.092 4.435 -43.640 1.00 50.88 99 ARG A C 1
ATOM 828 O O . ARG A 1 99 ? -0.924 5.419 -44.351 1.00 50.88 99 ARG A O 1
ATOM 835 N N . ALA A 1 100 ? -0.538 3.247 -43.886 1.00 54.88 100 ALA A N 1
ATOM 836 C CA . ALA A 1 100 ? 0.366 2.962 -45.002 1.00 54.88 100 ALA A CA 1
ATOM 837 C C . ALA A 1 100 ? -0.287 2.165 -46.153 1.00 54.88 100 ALA A C 1
ATOM 839 O O . ALA A 1 100 ? 0.413 1.821 -47.101 1.00 54.88 100 ALA A O 1
ATOM 840 N N . ASN A 1 101 ? -1.594 1.891 -46.072 1.00 46.41 101 ASN A N 1
ATOM 841 C CA . ASN A 1 101 ? -2.440 1.358 -47.150 1.00 46.41 101 ASN A CA 1
ATOM 842 C C . ASN A 1 101 ? -3.499 2.396 -47.522 1.00 46.41 101 ASN A C 1
ATOM 844 O O . ASN A 1 101 ? -3.965 2.348 -48.679 1.00 46.41 101 ASN A O 1
#